Protein AF-A0A7K7X9T5-F1 (afdb_monomer)

pLDDT: mean 79.3, std 20.14, range [43.0, 97.88]

Mean predicted aligned error: 15.98 Å

Structure (mmCIF, N/CA/C/O backbone):
data_AF-A0A7K7X9T5-F1
#
_entry.id   AF-A0A7K7X9T5-F1
#
loop_
_atom_site.group_PDB
_atom_site.id
_atom_site.type_symbol
_atom_site.label_atom_id
_atom_site.label_alt_id
_atom_site.label_comp_id
_atom_site.label_asym_id
_atom_site.label_entity_id
_atom_site.label_seq_id
_atom_site.pdbx_PDB_ins_code
_atom_site.Cartn_x
_atom_site.Cartn_y
_atom_site.Cartn_z
_atom_site.occupancy
_atom_site.B_iso_or_equiv
_atom_site.auth_seq_id
_atom_site.auth_comp_id
_atom_site.auth_asym_id
_atom_site.auth_atom_id
_atom_site.pdbx_PDB_model_num
ATOM 1 N N . MET A 1 1 ? 36.206 27.275 -46.253 1.00 51.91 1 MET A N 1
ATOM 2 C CA . MET A 1 1 ? 35.692 26.929 -47.594 1.00 51.91 1 MET A CA 1
ATOM 3 C C . MET A 1 1 ? 36.854 26.524 -48.489 1.00 51.91 1 MET A C 1
ATOM 5 O O . MET A 1 1 ? 37.601 27.395 -48.911 1.00 51.91 1 MET A O 1
ATOM 9 N N . SER A 1 2 ? 37.006 25.228 -48.757 1.00 43.00 2 SER A N 1
ATOM 10 C CA . SER A 1 2 ? 37.817 24.680 -49.856 1.00 43.00 2 SER A CA 1
ATOM 11 C C . SER A 1 2 ? 37.441 23.204 -50.048 1.00 43.00 2 SER A C 1
ATOM 13 O O . SER A 1 2 ? 37.055 22.523 -49.101 1.00 43.00 2 SER A O 1
ATOM 15 N N . HIS A 1 3 ? 37.424 22.777 -51.306 1.00 44.22 3 HIS A N 1
ATOM 16 C CA . HIS A 1 3 ? 36.595 21.707 -51.860 1.00 44.22 3 HIS A CA 1
ATOM 17 C C . HIS A 1 3 ? 37.239 20.302 -51.840 1.00 44.22 3 HIS A C 1
ATOM 19 O O . HIS A 1 3 ? 38.438 20.175 -52.046 1.00 44.22 3 HIS A O 1
ATOM 25 N N . ILE A 1 4 ? 36.382 19.287 -51.630 1.00 55.69 4 ILE A N 1
ATOM 26 C CA . ILE A 1 4 ? 36.147 18.043 -52.413 1.00 55.69 4 ILE A CA 1
ATOM 27 C C . ILE A 1 4 ? 37.356 17.313 -53.032 1.00 55.69 4 ILE A C 1
ATOM 29 O O . ILE A 1 4 ? 37.997 17.886 -53.892 1.00 55.69 4 ILE A O 1
ATOM 33 N N . TYR A 1 5 ? 37.529 16.019 -52.706 1.00 44.41 5 TYR A N 1
ATOM 34 C CA . TYR A 1 5 ? 37.665 14.821 -53.585 1.00 44.41 5 TYR A CA 1
ATOM 35 C C . TYR A 1 5 ? 37.576 13.602 -52.627 1.00 44.41 5 TYR A C 1
ATOM 37 O O . TYR A 1 5 ? 38.261 13.580 -51.616 1.00 44.41 5 TYR A O 1
ATOM 45 N N . GLY A 1 6 ? 36.642 12.652 -52.720 1.00 53.09 6 GLY A N 1
ATOM 46 C CA . GLY A 1 6 ? 36.444 11.713 -53.820 1.00 53.09 6 GLY A CA 1
ATOM 47 C C . GLY A 1 6 ? 36.992 10.333 -53.415 1.00 53.09 6 GLY A C 1
ATOM 48 O O . GLY A 1 6 ? 38.154 10.046 -53.668 1.00 53.09 6 GLY A O 1
ATOM 49 N N . SER A 1 7 ? 36.176 9.475 -52.794 1.00 50.09 7 SER A N 1
ATOM 50 C CA . SER A 1 7 ? 36.513 8.061 -52.543 1.00 50.09 7 SER A CA 1
ATOM 51 C C . SER A 1 7 ? 35.313 7.161 -52.844 1.00 50.09 7 SER A C 1
ATOM 53 O O . SER A 1 7 ? 34.621 6.655 -51.967 1.00 50.09 7 SER A O 1
ATOM 55 N N . HIS A 1 8 ? 35.074 6.978 -54.141 1.00 55.81 8 HIS A N 1
ATOM 56 C CA . HIS A 1 8 ? 34.262 5.898 -54.687 1.00 55.81 8 HIS A CA 1
ATOM 57 C C . HIS A 1 8 ? 35.200 4.806 -55.197 1.00 55.81 8 HIS A C 1
ATOM 59 O O . HIS A 1 8 ? 35.822 5.003 -56.237 1.00 55.81 8 HIS A O 1
ATOM 65 N N . LEU A 1 9 ? 35.268 3.667 -54.506 1.00 54.19 9 LEU A N 1
ATOM 66 C CA . LEU A 1 9 ? 35.705 2.391 -55.077 1.00 54.19 9 LEU A CA 1
ATOM 67 C C . LEU A 1 9 ? 35.013 1.242 -54.327 1.00 54.19 9 LEU A C 1
ATOM 69 O O . LEU A 1 9 ? 35.483 0.776 -53.293 1.00 54.19 9 LEU A O 1
ATOM 73 N N . SER A 1 10 ? 33.891 0.776 -54.872 1.00 56.84 10 SER A N 1
ATOM 74 C CA . SER A 1 10 ? 33.422 -0.597 -54.681 1.00 56.84 10 SER A CA 1
ATOM 75 C C . SER A 1 10 ? 34.007 -1.460 -55.799 1.00 56.84 10 SER A C 1
ATOM 77 O O . SER A 1 10 ? 33.917 -1.053 -56.959 1.00 56.84 10 SER A O 1
ATOM 79 N N . PRO A 1 11 ? 34.515 -2.667 -55.518 1.00 56.00 11 PRO A N 1
ATOM 80 C CA . PRO A 1 11 ? 34.549 -3.714 -56.516 1.00 56.00 11 PRO A CA 1
ATOM 81 C C . PRO A 1 11 ? 33.487 -4.771 -56.214 1.00 56.00 11 PRO A C 1
ATOM 83 O O . PRO A 1 11 ? 33.342 -5.277 -55.103 1.00 56.00 11 PRO A O 1
ATOM 86 N N . LEU A 1 12 ? 32.743 -5.055 -57.275 1.00 56.09 12 LEU A N 1
ATOM 87 C CA . LEU A 1 12 ? 31.802 -6.144 -57.466 1.00 56.09 12 LEU A CA 1
ATOM 88 C C . LEU A 1 12 ? 32.351 -7.495 -56.989 1.00 56.09 12 LEU A C 1
ATOM 90 O O . LEU A 1 12 ? 33.453 -7.897 -57.352 1.00 56.09 12 LEU A O 1
ATOM 94 N N . GLY A 1 13 ? 31.506 -8.228 -56.270 1.00 46.56 13 GLY A N 1
ATOM 95 C CA . GLY A 1 13 ? 31.683 -9.640 -55.954 1.00 46.56 13 GLY A CA 1
ATOM 96 C C . GLY A 1 13 ? 30.331 -10.271 -55.628 1.00 46.56 13 GLY A C 1
ATOM 97 O O . GLY A 1 13 ? 30.022 -10.525 -54.471 1.00 46.56 13 GLY A O 1
ATOM 98 N N . SER A 1 14 ? 29.483 -10.458 -56.638 1.00 56.72 14 SER A N 1
ATOM 99 C CA . SER A 1 14 ? 28.307 -11.342 -56.564 1.00 56.72 14 SER A CA 1
ATOM 100 C C . SER A 1 14 ? 28.687 -12.737 -57.104 1.00 56.72 14 SER A C 1
ATOM 102 O O . SER A 1 14 ? 29.722 -12.862 -57.754 1.00 56.72 14 SER A O 1
ATOM 104 N N . PRO A 1 15 ? 27.807 -13.750 -57.050 1.00 55.78 15 PRO A N 1
ATOM 105 C CA . PRO A 1 15 ? 27.217 -14.393 -55.874 1.00 55.78 15 PRO A CA 1
ATOM 106 C C . PRO A 1 15 ? 27.409 -15.931 -55.941 1.00 55.78 15 PRO A C 1
ATOM 108 O O . PRO A 1 15 ? 27.305 -16.515 -57.017 1.00 55.78 15 PRO A O 1
ATOM 111 N N . SER A 1 16 ? 27.586 -16.624 -54.812 1.00 54.38 16 SER A N 1
ATOM 112 C CA . SER A 1 16 ? 27.506 -18.098 -54.795 1.00 54.38 16 SER A CA 1
ATOM 113 C C . SER A 1 16 ? 26.276 -18.563 -54.030 1.00 54.38 16 SER A C 1
ATOM 115 O O . SER A 1 16 ? 26.156 -18.397 -52.818 1.00 54.38 16 SER A O 1
ATOM 117 N N . MET A 1 17 ? 25.350 -19.122 -54.807 1.00 58.53 17 MET A N 1
ATOM 118 C CA . MET A 1 17 ? 24.132 -19.797 -54.393 1.00 58.53 17 MET A CA 1
ATOM 119 C C . MET A 1 17 ? 24.404 -21.008 -53.484 1.00 58.53 17 MET A C 1
ATOM 121 O O . MET A 1 17 ? 25.181 -21.887 -53.831 1.00 58.53 17 MET A O 1
ATOM 125 N N . VAL A 1 18 ? 23.656 -21.046 -52.378 1.00 54.28 18 VAL A N 1
ATOM 126 C CA . VAL A 1 18 ? 22.829 -22.168 -51.891 1.00 54.28 18 VAL A CA 1
ATOM 127 C C . VAL A 1 18 ? 23.478 -23.559 -51.784 1.00 54.28 18 VAL A C 1
ATOM 129 O O . VAL A 1 18 ? 23.628 -24.268 -52.771 1.00 54.28 18 VAL A O 1
ATOM 132 N N . TYR A 1 19 ? 23.607 -24.043 -50.543 1.00 54.06 19 TYR A N 1
ATOM 133 C CA . TYR A 1 19 ? 23.054 -25.360 -50.201 1.00 54.06 19 TYR A CA 1
ATOM 134 C C . TYR A 1 19 ? 22.575 -25.399 -48.742 1.00 54.06 19 TYR A C 1
ATOM 136 O O . TYR A 1 19 ? 23.348 -25.593 -47.806 1.00 54.06 19 TYR A O 1
ATOM 144 N N . LEU A 1 20 ? 21.269 -25.195 -48.561 1.00 60.06 20 LEU A N 1
ATOM 145 C CA . LEU A 1 20 ? 20.523 -25.701 -47.410 1.00 60.06 20 LEU A CA 1
ATOM 146 C C . LEU A 1 20 ? 20.321 -27.208 -47.599 1.00 60.06 20 LEU A C 1
ATOM 148 O O . LEU A 1 20 ? 19.834 -27.615 -48.654 1.00 60.06 20 LEU A O 1
ATOM 152 N N . PRO A 1 21 ? 20.501 -28.011 -46.545 1.00 49.56 21 PRO A N 1
ATOM 153 C CA . PRO A 1 21 ? 19.600 -29.115 -46.307 1.00 49.56 21 PRO A CA 1
ATOM 154 C C . PRO A 1 21 ? 18.803 -28.834 -45.037 1.00 49.56 21 PRO A C 1
ATOM 156 O O . PRO A 1 21 ? 19.339 -28.652 -43.944 1.00 49.56 21 PRO A O 1
ATOM 159 N N . ALA A 1 22 ? 17.488 -28.798 -45.227 1.00 57.09 22 ALA A N 1
ATOM 160 C CA . ALA A 1 22 ? 16.498 -28.868 -44.176 1.00 57.09 22 ALA A CA 1
ATOM 161 C C . ALA A 1 22 ? 16.772 -30.085 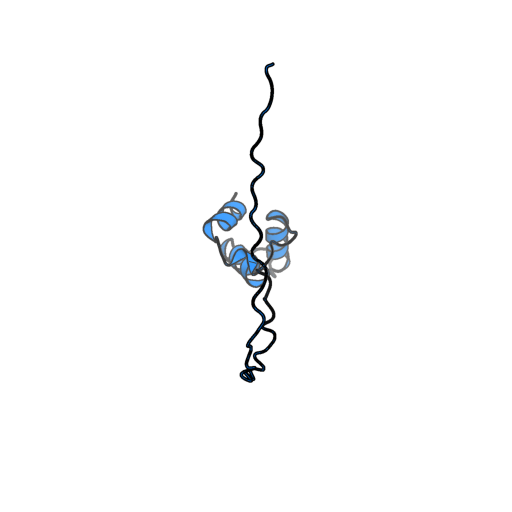-43.278 1.00 57.09 22 ALA A C 1
ATOM 163 O O . ALA A 1 22 ? 16.563 -31.227 -43.685 1.00 57.09 22 ALA A O 1
ATOM 164 N N . ALA A 1 23 ? 17.210 -29.840 -42.046 1.00 52.50 23 ALA A N 1
ATOM 165 C CA . ALA A 1 23 ? 17.050 -30.796 -40.966 1.00 52.50 23 ALA A CA 1
ATOM 166 C C . ALA A 1 23 ? 15.758 -30.433 -40.234 1.00 52.50 23 ALA A C 1
ATOM 168 O O . ALA A 1 23 ? 15.646 -29.370 -39.621 1.00 52.50 23 ALA A O 1
ATOM 169 N N . LEU A 1 24 ? 14.770 -31.317 -40.362 1.00 56.78 24 LEU A N 1
ATOM 170 C CA . LEU A 1 24 ? 13.542 -31.313 -39.587 1.00 56.78 24 LEU A CA 1
ATOM 171 C C . LEU A 1 24 ? 13.870 -31.287 -38.087 1.00 56.78 24 LEU A C 1
ATOM 173 O O . LEU A 1 24 ? 14.141 -32.318 -37.480 1.00 56.78 24 LEU A O 1
ATOM 177 N N . GLY A 1 25 ? 13.819 -30.100 -37.493 1.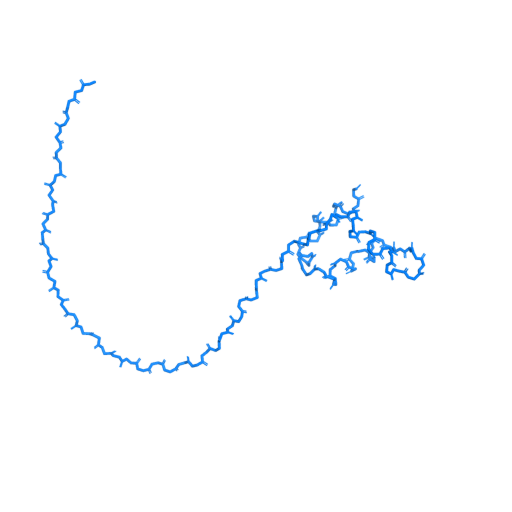00 49.88 25 GLY A N 1
ATOM 178 C CA . GLY A 1 25 ? 13.754 -29.908 -36.052 1.00 49.88 25 GLY A CA 1
ATOM 179 C C . GLY A 1 25 ? 12.306 -29.682 -35.645 1.00 49.88 25 GLY A C 1
ATOM 180 O O . GLY A 1 25 ? 11.859 -28.545 -35.534 1.00 49.88 25 GLY A O 1
ATOM 181 N N . PHE A 1 26 ? 11.561 -30.767 -35.457 1.00 58.75 26 PHE A N 1
ATOM 182 C CA . PHE A 1 26 ? 10.294 -30.738 -34.738 1.00 58.75 26 PHE A CA 1
ATOM 183 C C . PHE A 1 26 ? 10.554 -30.264 -33.301 1.00 58.75 26 PHE A C 1
ATOM 185 O O . PHE A 1 26 ? 11.190 -30.968 -32.520 1.00 58.75 26 PHE A O 1
ATOM 192 N N . ALA A 1 27 ? 10.047 -29.085 -32.949 1.00 59.28 27 ALA A N 1
ATOM 193 C CA . ALA A 1 27 ? 9.823 -28.698 -31.563 1.00 59.28 27 ALA A CA 1
ATOM 194 C C . ALA A 1 27 ? 8.492 -27.933 -31.470 1.00 59.28 27 ALA A C 1
ATOM 196 O O . ALA A 1 27 ? 8.443 -26.747 -31.800 1.00 59.28 27 ALA A O 1
ATOM 197 N N . PRO A 1 28 ? 7.397 -28.571 -31.018 1.00 60.78 28 PRO A N 1
ATOM 198 C CA . PRO A 1 28 ? 6.219 -27.865 -30.548 1.00 60.78 28 PRO A CA 1
ATOM 199 C C . PRO A 1 28 ? 6.537 -27.397 -29.124 1.00 60.78 28 PRO A C 1
ATOM 201 O O . PRO A 1 28 ? 6.188 -28.034 -28.137 1.00 60.78 28 PRO A O 1
ATOM 204 N N . GLY A 1 29 ? 7.313 -26.324 -29.011 1.00 53.38 29 GLY A N 1
ATOM 205 C CA . GLY A 1 29 ? 7.648 -25.715 -27.729 1.00 53.38 29 GLY A CA 1
ATOM 206 C C . GLY A 1 29 ? 6.752 -24.512 -27.523 1.00 53.38 29 GLY A C 1
ATOM 207 O O . GLY A 1 29 ? 6.962 -23.503 -28.182 1.00 53.38 29 GLY A O 1
ATOM 208 N N . GLY A 1 30 ? 5.735 -24.668 -26.675 1.00 54.00 30 GLY A N 1
ATOM 209 C CA . GLY A 1 30 ? 4.642 -23.732 -26.439 1.00 54.00 30 GLY A CA 1
ATOM 210 C C . GLY A 1 30 ? 5.005 -22.251 -26.504 1.00 54.00 30 GLY A C 1
ATOM 211 O O . GLY A 1 30 ? 6.078 -21.824 -26.081 1.00 54.00 30 GLY A O 1
ATOM 212 N N . ALA A 1 31 ? 4.039 -21.465 -26.977 1.00 57.19 31 ALA A N 1
ATOM 213 C CA . ALA A 1 31 ? 3.934 -20.055 -26.660 1.00 57.19 31 ALA A CA 1
ATOM 214 C C . ALA A 1 31 ? 4.062 -19.886 -25.136 1.00 57.19 31 ALA A C 1
ATOM 216 O O . ALA A 1 31 ? 3.077 -19.955 -24.406 1.00 57.19 31 ALA A O 1
ATOM 217 N N . MET A 1 32 ? 5.289 -19.706 -24.642 1.00 55.94 32 MET A N 1
ATOM 218 C CA . MET A 1 32 ? 5.511 -19.120 -23.337 1.00 55.94 32 MET A CA 1
ATOM 219 C C . MET A 1 32 ? 4.952 -17.720 -23.479 1.00 55.94 32 MET A C 1
ATOM 221 O O . MET A 1 32 ? 5.563 -16.860 -24.115 1.00 55.94 32 MET A O 1
ATOM 225 N N . SER A 1 33 ? 3.742 -17.525 -22.963 1.00 59.84 33 SER A N 1
ATOM 226 C CA . SER A 1 33 ? 3.207 -16.210 -22.676 1.00 59.84 33 SER A CA 1
ATOM 227 C C . SER A 1 33 ? 4.327 -15.473 -21.953 1.00 59.84 33 SER A C 1
ATOM 229 O O . SER A 1 33 ? 4.646 -15.811 -20.813 1.00 59.84 33 SER A O 1
ATOM 231 N N . ARG A 1 34 ? 5.006 -14.545 -22.640 1.00 61.19 34 ARG A N 1
ATOM 232 C CA . ARG A 1 34 ? 5.866 -13.576 -21.971 1.00 61.19 34 ARG A CA 1
ATOM 233 C C . ARG A 1 34 ? 4.917 -12.871 -21.021 1.00 61.19 34 ARG A C 1
ATOM 235 O O . ARG A 1 34 ? 4.080 -12.096 -21.466 1.00 61.19 34 ARG A O 1
ATOM 242 N N . GLN A 1 35 ? 4.940 -13.261 -19.752 1.00 66.31 35 GLN A N 1
ATOM 243 C CA . GLN A 1 35 ? 4.235 -12.521 -18.729 1.00 66.31 35 GLN A CA 1
ATOM 244 C C . GLN A 1 35 ? 4.948 -11.181 -18.701 1.00 66.31 35 GLN A C 1
ATOM 246 O O . GLN A 1 35 ? 6.124 -11.116 -18.336 1.00 66.31 35 GLN A O 1
ATOM 251 N N . ASP A 1 36 ? 4.285 -10.154 -19.228 1.00 74.88 36 ASP A N 1
ATOM 252 C CA . ASP A 1 36 ? 4.810 -8.803 -19.162 1.00 74.88 36 ASP A CA 1
ATOM 253 C C . ASP A 1 36 ? 5.183 -8.514 -17.704 1.00 74.88 36 ASP A C 1
ATOM 255 O O . ASP A 1 36 ? 4.446 -8.916 -16.792 1.00 74.88 36 ASP A O 1
ATOM 259 N N . PRO A 1 37 ? 6.342 -7.880 -17.459 1.00 79.69 37 PRO A N 1
ATOM 260 C CA . PRO A 1 37 ? 6.763 -7.591 -16.102 1.00 79.69 37 PRO A CA 1
ATOM 261 C C . PRO A 1 37 ? 5.650 -6.814 -15.389 1.00 79.69 37 PRO A C 1
ATOM 263 O O . PRO A 1 37 ? 5.001 -5.969 -16.022 1.00 79.69 37 PRO A O 1
ATOM 266 N N . PRO A 1 38 ? 5.416 -7.076 -14.089 1.00 85.62 38 PRO A N 1
ATOM 267 C CA . PRO A 1 38 ? 4.412 -6.358 -13.323 1.00 85.62 38 PRO A CA 1
ATOM 268 C C . PRO A 1 38 ? 4.569 -4.853 -13.534 1.00 85.62 38 PRO A C 1
ATOM 270 O O . PRO A 1 38 ? 5.657 -4.307 -13.359 1.00 85.62 38 PRO A O 1
ATOM 273 N N . GLN A 1 39 ? 3.498 -4.186 -13.954 1.00 90.12 39 GLN A N 1
ATOM 274 C CA . GLN A 1 39 ? 3.527 -2.752 -14.220 1.00 90.12 39 GLN A CA 1
ATOM 275 C C . GLN A 1 39 ? 3.107 -1.964 -12.984 1.00 90.12 39 GLN A C 1
ATOM 277 O O . GLN A 1 39 ? 2.317 -2.432 -12.160 1.00 90.12 39 GLN A O 1
ATOM 282 N N . LYS A 1 40 ? 3.620 -0.735 -12.875 1.00 91.00 40 LYS A N 1
ATOM 283 C CA . LYS A 1 40 ? 3.247 0.173 -11.794 1.00 91.00 40 LYS A CA 1
ATOM 284 C C . LYS A 1 40 ? 1.741 0.464 -11.856 1.00 91.00 40 LYS A C 1
ATOM 286 O O . LYS A 1 40 ? 1.275 0.961 -12.882 1.00 91.00 40 LYS A O 1
ATOM 291 N N . PRO A 1 41 ? 0.986 0.227 -10.771 1.00 92.88 41 PRO A N 1
ATOM 292 C CA . PRO A 1 41 ? -0.438 0.533 -10.746 1.00 92.88 41 PRO A CA 1
ATOM 293 C C . PRO A 1 41 ? -0.708 2.035 -10.932 1.00 92.88 41 PRO A C 1
ATOM 295 O O . PRO A 1 41 ? 0.086 2.859 -10.464 1.00 92.88 41 PRO A O 1
ATOM 298 N N . PRO A 1 42 ? -1.851 2.423 -11.526 1.00 95.12 42 PRO A N 1
ATOM 299 C CA . PRO A 1 42 ? -2.250 3.820 -11.705 1.00 95.12 42 PRO A CA 1
ATOM 300 C C . PRO A 1 42 ? -2.802 4.436 -10.404 1.00 95.12 42 PRO A C 1
ATOM 302 O O . PRO A 1 42 ? -3.804 5.146 -10.410 1.00 95.12 42 PRO A O 1
ATOM 305 N N . TYR A 1 43 ? -2.158 4.156 -9.270 1.00 96.31 43 TYR A N 1
ATOM 306 C CA . TYR A 1 43 ? -2.558 4.634 -7.950 1.00 96.31 43 TYR A CA 1
ATOM 307 C C . TYR A 1 43 ? -1.390 5.341 -7.267 1.00 96.31 43 TYR A C 1
ATOM 309 O O . TYR A 1 43 ? -0.251 4.872 -7.286 1.00 96.31 43 TYR A O 1
ATOM 317 N N . SER A 1 44 ? -1.672 6.486 -6.645 1.00 97.00 44 SER A N 1
ATOM 318 C CA . SER A 1 44 ? -0.712 7.153 -5.766 1.00 97.00 44 SER A CA 1
ATOM 319 C C . SER A 1 44 ? -0.563 6.381 -4.452 1.00 97.00 44 SER A C 1
ATOM 321 O O . SER A 1 44 ? -1.445 5.613 -4.065 1.00 97.00 44 SER A O 1
ATOM 323 N N . TYR A 1 45 ? 0.522 6.622 -3.715 1.00 96.94 45 TYR A N 1
ATOM 324 C CA . TYR A 1 45 ? 0.717 6.014 -2.395 1.00 96.94 45 TYR A CA 1
ATOM 325 C C . TYR A 1 45 ? -0.422 6.344 -1.418 1.00 96.94 45 TYR A C 1
ATOM 327 O O . TYR A 1 45 ? -0.881 5.459 -0.704 1.00 96.94 45 TYR A O 1
ATOM 335 N N . ILE A 1 46 ? -0.963 7.567 -1.464 1.00 97.25 46 ILE A N 1
ATOM 336 C CA . ILE A 1 46 ? -2.138 7.965 -0.669 1.00 97.25 46 ILE A CA 1
ATOM 337 C C . ILE A 1 46 ? -3.355 7.103 -1.026 1.00 97.25 46 ILE A C 1
ATOM 339 O 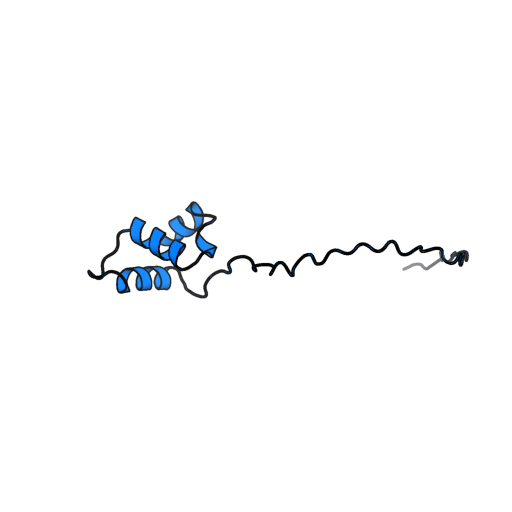O . ILE A 1 46 ? -4.061 6.638 -0.135 1.00 97.25 46 ILE A O 1
ATOM 343 N N . ALA A 1 47 ? -3.589 6.847 -2.318 1.00 97.69 47 ALA A N 1
ATOM 344 C CA . ALA A 1 47 ? -4.684 5.983 -2.752 1.00 97.69 47 ALA A CA 1
ATOM 345 C C . ALA A 1 47 ? -4.485 4.534 -2.279 1.00 97.69 47 ALA A C 1
ATOM 347 O O . ALA A 1 47 ? -5.436 3.914 -1.810 1.00 97.69 47 ALA A O 1
ATOM 348 N N . LEU A 1 48 ? -3.255 4.011 -2.338 1.00 97.25 48 LEU A N 1
ATOM 349 C CA . LEU A 1 48 ? -2.921 2.676 -1.832 1.00 97.25 48 LEU A CA 1
ATOM 350 C C . LE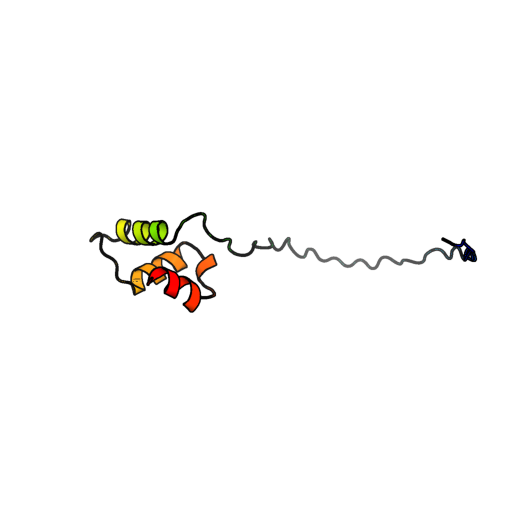U A 1 48 ? -3.178 2.553 -0.322 1.00 97.25 48 LEU A C 1
ATOM 352 O O . LEU A 1 48 ? -3.834 1.606 0.109 1.00 97.25 48 LEU A O 1
ATOM 356 N N . ILE A 1 49 ? -2.728 3.534 0.467 1.00 97.44 49 ILE A N 1
ATOM 357 C CA . ILE A 1 49 ? -2.954 3.588 1.919 1.00 97.44 49 ILE A CA 1
ATOM 358 C C . ILE A 1 49 ? -4.454 3.672 2.227 1.00 97.44 49 ILE A C 1
ATOM 360 O O . ILE A 1 49 ? -4.958 2.928 3.066 1.00 97.44 49 ILE A O 1
ATOM 364 N N . ALA A 1 50 ? -5.190 4.531 1.517 1.00 97.81 50 ALA A N 1
ATOM 365 C CA . ALA A 1 50 ? -6.631 4.670 1.698 1.00 97.81 50 ALA A CA 1
ATOM 366 C C . ALA A 1 50 ? -7.385 3.371 1.375 1.00 97.81 50 ALA A C 1
ATOM 368 O O . ALA A 1 50 ? -8.332 3.027 2.080 1.00 97.81 50 ALA A O 1
ATOM 369 N N . MET A 1 51 ? -6.973 2.634 0.338 1.00 97.62 51 MET A N 1
ATOM 370 C CA . MET A 1 51 ? -7.549 1.323 0.023 1.00 97.62 51 MET A CA 1
ATOM 371 C C . MET A 1 51 ? -7.263 0.298 1.125 1.00 97.62 51 MET A C 1
ATOM 373 O O . MET A 1 51 ? -8.192 -0.383 1.549 1.00 97.62 51 MET A O 1
ATOM 377 N N . ALA A 1 52 ? -6.029 0.246 1.639 1.00 97.50 52 ALA A N 1
ATOM 378 C CA . ALA A 1 52 ? -5.661 -0.653 2.735 1.00 97.50 52 ALA A CA 1
ATOM 379 C C . ALA A 1 52 ? -6.497 -0.393 4.001 1.00 97.50 52 ALA A C 1
ATOM 381 O O . ALA A 1 52 ? -6.969 -1.326 4.644 1.00 97.50 52 ALA A O 1
ATOM 382 N N . ILE A 1 53 ? -6.718 0.884 4.340 1.00 97.38 53 ILE A N 1
ATOM 383 C CA . ILE A 1 53 ? -7.545 1.287 5.486 1.00 97.38 53 ILE A CA 1
ATOM 384 C C . ILE A 1 53 ? -9.011 0.896 5.275 1.00 97.38 53 ILE A C 1
ATOM 386 O O . ILE A 1 53 ? -9.636 0.377 6.194 1.00 97.38 53 ILE A O 1
ATOM 390 N N . LYS A 1 54 ? -9.566 1.136 4.080 1.00 96.75 54 LYS A N 1
ATOM 391 C CA . LYS A 1 54 ? -10.974 0.835 3.768 1.00 96.75 54 LYS A CA 1
ATOM 392 C C . LYS A 1 54 ? -11.293 -0.658 3.796 1.00 96.75 54 LYS A C 1
ATOM 394 O O . LYS A 1 54 ? -12.424 -1.019 4.096 1.00 96.75 54 LYS A O 1
ATOM 399 N N . GLU A 1 55 ? -10.327 -1.500 3.446 1.00 95.25 55 GLU A N 1
ATOM 400 C CA . GLU A 1 55 ? -10.497 -2.955 3.421 1.00 95.25 55 GLU A CA 1
ATOM 401 C C . GLU A 1 55 ? -10.360 -3.589 4.813 1.00 95.25 55 GLU A C 1
ATOM 403 O O . GLU A 1 55 ? -10.851 -4.692 5.046 1.00 95.25 55 GLU A O 1
ATOM 408 N N . ALA A 1 56 ? -9.742 -2.882 5.765 1.00 95.06 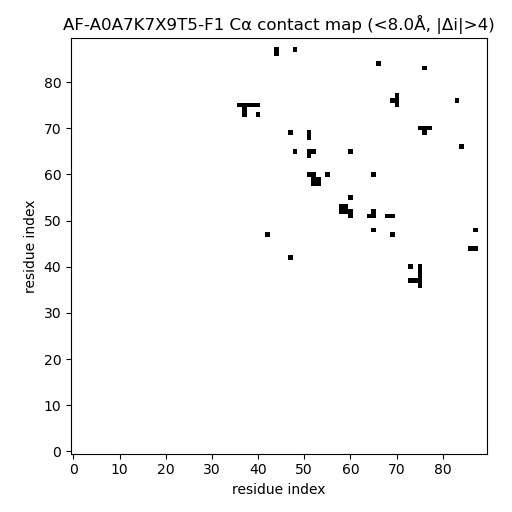56 ALA A N 1
ATOM 409 C CA . ALA A 1 56 ? -9.640 -3.338 7.142 1.00 95.06 56 ALA A CA 1
ATOM 410 C C . ALA A 1 56 ? -10.991 -3.199 7.879 1.00 95.06 56 ALA A C 1
ATOM 412 O O . ALA A 1 56 ? -11.608 -2.131 7.834 1.00 95.06 56 ALA A O 1
ATOM 413 N N . PRO A 1 57 ? -11.432 -4.221 8.641 1.00 92.81 57 PRO A N 1
ATOM 414 C CA . PRO A 1 57 ? -12.742 -4.221 9.303 1.0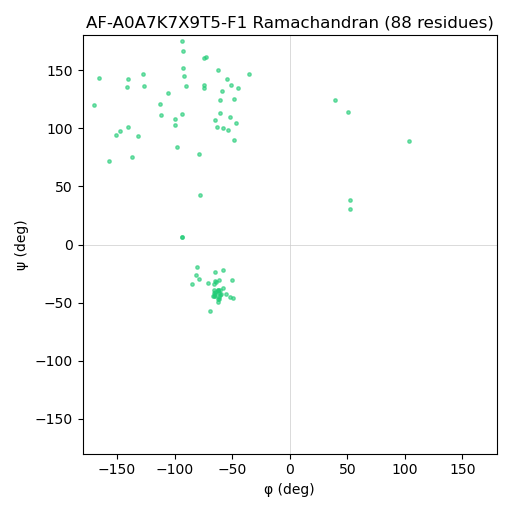0 92.81 57 PRO A CA 1
ATOM 415 C C . PRO A 1 57 ? -12.905 -3.085 10.325 1.00 92.81 57 PRO A C 1
ATOM 417 O O . PRO A 1 57 ? -14.001 -2.563 10.507 1.00 92.81 57 PRO A O 1
ATOM 420 N N . GLU A 1 58 ? -11.812 -2.662 10.962 1.00 94.69 58 GLU A N 1
ATOM 421 C CA . GLU A 1 58 ? -11.812 -1.581 11.955 1.00 94.69 58 GLU A CA 1
ATOM 422 C C . GLU A 1 58 ? -11.499 -0.198 11.361 1.00 94.69 58 GLU A C 1
ATOM 424 O O . GLU A 1 58 ? -11.307 0.761 12.111 1.00 94.69 58 GLU A O 1
ATOM 429 N N . GLN A 1 59 ? -11.391 -0.079 10.030 1.00 93.69 59 GLN A N 1
ATOM 430 C CA . GLN A 1 59 ? -10.891 1.127 9.347 1.00 93.69 59 GLN A CA 1
ATOM 431 C C . GLN A 1 59 ? -9.535 1.601 9.893 1.00 93.69 59 GLN A C 1
ATOM 433 O O . GLN A 1 59 ? -9.215 2.791 9.930 1.00 93.69 59 GLN A O 1
ATOM 438 N N . LYS A 1 60 ? -8.733 0.648 10.365 1.00 94.38 60 LYS A N 1
ATOM 439 C CA . LYS A 1 60 ? -7.402 0.847 10.926 1.00 94.38 60 LYS A CA 1
ATOM 440 C C . LYS A 1 60 ? -6.529 -0.297 10.453 1.00 94.38 60 LYS A C 1
ATOM 442 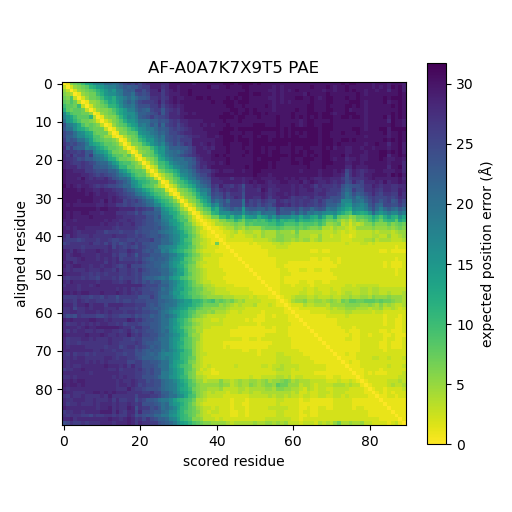O O . LYS A 1 60 ? -6.932 -1.454 10.491 1.00 94.38 60 LYS A O 1
ATOM 447 N N . VAL A 1 61 ? -5.322 0.033 10.020 1.00 97.06 61 VAL A N 1
ATOM 448 C CA . VAL A 1 61 ? -4.335 -0.943 9.568 1.00 97.06 61 VAL A CA 1
ATOM 449 C C . VAL A 1 61 ? -2.96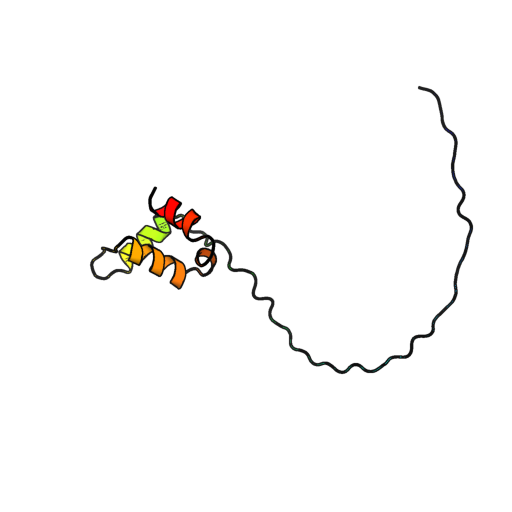4 -0.509 10.064 1.00 97.06 61 VAL A C 1
ATOM 451 O O . VAL A 1 61 ? -2.656 0.681 10.138 1.00 97.06 61 VAL A O 1
ATOM 454 N N . THR A 1 62 ? -2.146 -1.477 10.461 1.00 97.88 62 THR A N 1
ATOM 455 C CA . THR A 1 62 ? -0.769 -1.205 10.878 1.00 97.88 62 THR A CA 1
ATOM 456 C C . THR A 1 62 ? 0.100 -0.901 9.661 1.00 97.88 62 THR A C 1
ATOM 458 O O . THR A 1 62 ? -0.219 -1.297 8.541 1.00 97.88 62 THR A O 1
ATOM 461 N N . LEU A 1 63 ? 1.251 -0.260 9.868 1.00 97.38 63 LEU A N 1
ATOM 462 C CA . LEU A 1 63 ? 2.208 -0.003 8.788 1.00 97.38 63 LEU A CA 1
ATOM 463 C C . LEU A 1 63 ? 2.630 -1.295 8.062 1.00 97.38 63 LEU A C 1
ATOM 465 O O . LEU A 1 63 ? 2.662 -1.337 6.836 1.00 97.38 63 LEU A O 1
ATOM 469 N N . SER A 1 64 ? 2.878 -2.368 8.820 1.00 97.56 64 SER A N 1
ATOM 470 C CA . SER A 1 64 ? 3.165 -3.695 8.259 1.00 97.56 64 SER A CA 1
ATOM 471 C C . SER A 1 64 ? 1.984 -4.240 7.446 1.00 97.56 64 SER A C 1
ATOM 473 O O . SER A 1 64 ? 2.180 -4.780 6.361 1.00 97.56 64 SER A O 1
ATOM 475 N N . GLY A 1 65 ? 0.749 -4.033 7.917 1.00 97.38 65 GLY A N 1
ATOM 476 C CA . GLY A 1 65 ? -0.461 -4.413 7.186 1.00 97.38 65 GLY A CA 1
ATOM 477 C C . GLY A 1 65 ? -0.615 -3.678 5.852 1.00 97.38 65 GLY A C 1
ATOM 478 O O . GLY A 1 65 ? -0.969 -4.303 4.858 1.00 97.38 65 GLY A O 1
ATOM 479 N N . ILE A 1 66 ? -0.266 -2.386 5.790 1.00 97.56 66 ILE A N 1
ATOM 480 C CA . ILE A 1 66 ? -0.237 -1.625 4.528 1.00 97.56 66 ILE A CA 1
ATOM 481 C C . ILE A 1 66 ? 0.775 -2.246 3.560 1.00 97.56 66 ILE A C 1
ATOM 483 O O . ILE A 1 66 ? 0.489 -2.379 2.373 1.00 97.56 66 ILE A O 1
ATOM 487 N N . TYR A 1 67 ? 1.950 -2.653 4.054 1.00 97.81 67 TYR A N 1
ATOM 488 C CA . TYR A 1 67 ? 2.966 -3.283 3.211 1.00 97.81 67 TYR A CA 1
ATOM 489 C C . TYR A 1 67 ? 2.471 -4.595 2.602 1.00 97.81 67 TYR A C 1
ATOM 491 O O . TYR A 1 67 ? 2.642 -4.795 1.401 1.00 97.81 67 TYR A O 1
ATOM 499 N N . GLN A 1 68 ? 1.854 -5.459 3.414 1.00 97.38 68 GLN A N 1
ATOM 500 C CA . GLN A 1 68 ? 1.298 -6.733 2.949 1.00 97.38 68 GLN A CA 1
ATOM 501 C C . GLN A 1 68 ? 0.180 -6.507 1.931 1.00 97.38 68 GLN A C 1
ATOM 503 O O . GLN A 1 68 ? 0.267 -7.003 0.815 1.00 97.38 68 GLN A O 1
ATOM 508 N N . PHE A 1 69 ? -0.783 -5.638 2.251 1.00 97.06 69 PHE A N 1
ATOM 509 C CA . PHE A 1 69 ? -1.885 -5.296 1.352 1.00 97.06 69 PHE A CA 1
ATOM 510 C C . PHE A 1 69 ? -1.408 -4.861 -0.044 1.00 97.06 69 PHE A C 1
ATOM 512 O O . PHE A 1 69 ? -1.952 -5.293 -1.061 1.00 97.06 69 PHE A O 1
ATOM 519 N N . ILE A 1 70 ? -0.385 -4.001 -0.101 1.00 96.94 70 ILE A N 1
ATOM 520 C CA . ILE A 1 70 ? 0.162 -3.508 -1.369 1.00 96.94 70 ILE A CA 1
ATOM 521 C C . ILE A 1 70 ? 0.842 -4.640 -2.153 1.00 96.94 70 ILE A C 1
ATOM 523 O O . ILE 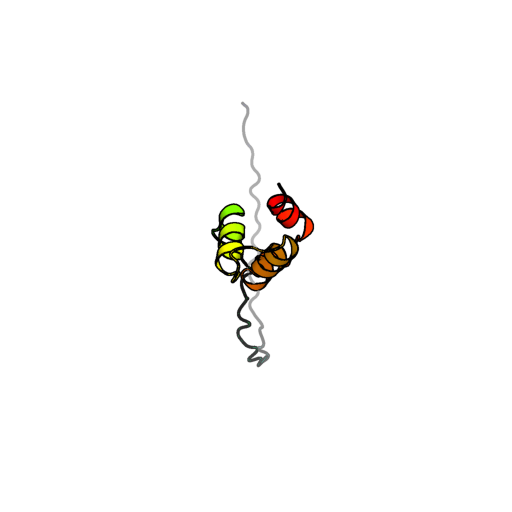A 1 70 ? 0.619 -4.735 -3.359 1.00 96.94 70 ILE A O 1
ATOM 527 N N . MET A 1 71 ? 1.646 -5.488 -1.501 1.00 96.12 71 MET A N 1
ATOM 528 C CA . MET A 1 71 ? 2.337 -6.605 -2.166 1.00 96.12 71 MET A CA 1
ATOM 529 C C . MET A 1 71 ? 1.351 -7.659 -2.690 1.00 96.12 71 MET A C 1
ATOM 531 O O . MET A 1 71 ? 1.492 -8.102 -3.829 1.00 96.12 71 MET A O 1
ATOM 535 N N . ASP A 1 72 ? 0.319 -7.983 -1.910 1.00 96.19 72 ASP A N 1
ATOM 536 C CA . ASP A 1 72 ? -0.686 -8.991 -2.263 1.00 96.19 72 ASP A CA 1
ATOM 537 C C . ASP A 1 72 ? -1.523 -8.570 -3.480 1.00 96.19 72 ASP A C 1
ATOM 539 O O . ASP A 1 72 ? -1.844 -9.381 -4.349 1.00 96.19 72 ASP A O 1
ATOM 543 N N . ARG A 1 73 ? -1.871 -7.281 -3.569 1.00 95.19 73 ARG A N 1
ATOM 544 C CA . ARG A 1 73 ? -2.704 -6.729 -4.652 1.00 95.19 73 ARG A CA 1
ATOM 545 C C . ARG A 1 73 ? -1.914 -6.363 -5.898 1.00 95.19 73 ARG A C 1
ATOM 547 O O . ARG A 1 73 ? -2.446 -6.436 -7.005 1.00 95.19 73 ARG A O 1
ATOM 554 N N . PHE A 1 74 ? -0.678 -5.909 -5.727 1.00 94.94 74 PHE A N 1
ATOM 555 C CA . PHE A 1 74 ? 0.100 -5.299 -6.795 1.00 94.94 74 PHE A CA 1
ATOM 556 C C . PHE A 1 74 ? 1.501 -5.906 -6.847 1.00 94.94 74 PHE A C 1
ATOM 558 O O . PHE A 1 74 ? 2.425 -5.394 -6.205 1.00 94.94 74 PHE A O 1
ATOM 565 N N . PRO A 1 75 ? 1.700 -6.943 -7.686 1.00 93.94 75 PRO A N 1
ATOM 566 C CA . PRO A 1 75 ? 2.964 -7.660 -7.741 1.00 93.94 75 PRO A CA 1
ATOM 567 C C . PRO A 1 75 ? 4.188 -6.794 -8.061 1.00 93.94 75 PRO A C 1
ATOM 569 O O . PRO A 1 75 ? 5.295 -7.159 -7.676 1.00 93.94 75 PRO A O 1
ATOM 572 N N . PHE A 1 76 ? 3.984 -5.626 -8.682 1.00 94.50 76 PHE A N 1
ATOM 573 C CA . PHE A 1 76 ? 5.001 -4.593 -8.912 1.00 94.50 76 PHE A CA 1
ATOM 574 C C . PHE A 1 76 ? 5.792 -4.202 -7.653 1.00 94.50 76 PHE A C 1
ATOM 576 O O . PHE A 1 76 ? 6.959 -3.838 -7.757 1.00 94.50 76 PHE A O 1
ATOM 583 N N . TYR A 1 77 ? 5.188 -4.288 -6.466 1.00 95.38 77 TYR A N 1
ATOM 584 C CA . TYR A 1 77 ? 5.822 -3.885 -5.208 1.00 95.38 77 TYR A CA 1
ATOM 585 C C . TYR A 1 77 ? 6.533 -5.029 -4.458 1.00 95.38 77 TYR A C 1
ATOM 587 O O . TYR A 1 77 ? 7.008 -4.814 -3.340 1.00 95.38 77 TYR A O 1
ATOM 595 N N . HIS A 1 78 ? 6.650 -6.233 -5.036 1.00 94.69 78 HIS A N 1
ATOM 596 C CA . HIS A 1 78 ? 7.458 -7.306 -4.431 1.00 94.69 78 HIS A CA 1
ATOM 597 C C . HIS A 1 78 ? 8.948 -6.960 -4.393 1.00 94.69 78 HIS A C 1
ATOM 599 O O . HIS A 1 78 ? 9.637 -7.300 -3.426 1.00 94.69 78 HIS A O 1
ATOM 605 N N . ASP A 1 79 ? 9.412 -6.239 -5.410 1.00 91.75 79 ASP A N 1
ATOM 606 C CA . ASP A 1 79 ? 10.787 -5.784 -5.534 1.00 91.75 79 ASP A CA 1
ATOM 607 C C . ASP A 1 79 ? 10.966 -4.379 -4.944 1.00 91.75 79 ASP A C 1
ATOM 609 O O . ASP A 1 79 ? 10.011 -3.657 -4.651 1.00 91.75 79 ASP A O 1
ATOM 613 N N . ASN A 1 80 ? 12.226 -3.979 -4.743 1.00 92.56 80 ASN A N 1
ATOM 614 C CA . ASN A 1 80 ? 12.594 -2.645 -4.251 1.00 92.56 80 ASN A CA 1
ATOM 615 C C . ASN A 1 80 ? 11.869 -2.234 -2.945 1.00 92.56 80 ASN A C 1
ATOM 617 O O . ASN A 1 80 ? 11.504 -1.074 -2.755 1.00 92.56 80 ASN A O 1
ATOM 621 N N . LYS A 1 81 ? 11.673 -3.183 -2.014 1.00 92.94 81 LYS A N 1
ATOM 622 C CA . LYS A 1 81 ? 10.886 -2.972 -0.781 1.00 92.94 81 LYS A CA 1
ATOM 623 C C . LYS A 1 81 ? 11.281 -1.714 -0.015 1.00 92.94 81 LYS A C 1
ATOM 625 O O . LYS A 1 81 ? 10.423 -0.924 0.357 1.00 92.94 81 LYS A O 1
ATOM 630 N N . GLN A 1 82 ? 12.578 -1.481 0.164 1.00 95.69 82 GLN A N 1
ATOM 631 C CA . GLN A 1 82 ? 13.073 -0.326 0.911 1.00 95.69 82 GLN A CA 1
ATOM 632 C C . GLN A 1 82 ? 12.648 1.019 0.299 1.00 95.69 82 GLN A C 1
ATOM 634 O O . GLN A 1 82 ? 12.313 1.935 1.050 1.00 95.69 82 GLN A O 1
ATOM 639 N N . GLY A 1 83 ? 12.644 1.143 -1.034 1.00 96.25 83 GLY A N 1
ATOM 640 C CA . GLY A 1 83 ? 12.362 2.403 -1.719 1.00 96.25 83 GLY A CA 1
ATOM 641 C C . GLY A 1 83 ? 10.906 2.817 -1.561 1.00 96.25 83 GLY A C 1
ATOM 642 O O . GLY A 1 83 ? 10.616 3.878 -1.007 1.00 96.25 83 GLY A O 1
ATOM 643 N N . TRP A 1 84 ? 9.977 1.953 -1.970 1.00 95.81 84 TRP A N 1
ATOM 644 C CA . TRP A 1 84 ? 8.554 2.279 -1.877 1.00 95.81 84 TRP A CA 1
ATOM 645 C C . TRP A 1 84 ? 8.049 2.284 -0.430 1.00 95.81 84 TRP A C 1
ATOM 647 O O . TRP A 1 84 ? 7.220 3.125 -0.092 1.00 95.81 84 TRP A O 1
ATOM 657 N N . GLN A 1 85 ? 8.576 1.433 0.463 1.00 97.56 85 GLN A N 1
ATOM 658 C CA . GLN A 1 85 ? 8.207 1.496 1.884 1.00 97.56 85 GLN A CA 1
ATOM 659 C C . GLN A 1 85 ? 8.648 2.812 2.522 1.00 97.56 85 GLN A C 1
ATOM 661 O O . GLN A 1 85 ? 7.959 3.310 3.410 1.00 97.56 85 GLN A O 1
ATOM 666 N N . ASN A 1 86 ? 9.767 3.396 2.077 1.00 97.81 86 ASN A N 1
ATOM 667 C CA . ASN A 1 86 ? 10.166 4.728 2.514 1.00 97.81 86 ASN A CA 1
ATOM 668 C C . ASN A 1 86 ? 9.176 5.797 2.050 1.00 97.81 86 ASN A C 1
ATOM 670 O O . ASN A 1 86 ? 8.781 6.635 2.851 1.00 97.81 86 ASN A O 1
ATOM 674 N N . SER A 1 87 ? 8.710 5.719 0.801 1.00 96.81 87 SER A N 1
ATOM 675 C CA . SER A 1 87 ? 7.674 6.621 0.286 1.00 96.81 87 SER A CA 1
ATOM 676 C C . SER A 1 87 ? 6.312 6.469 0.970 1.00 96.81 87 SER A C 1
ATOM 678 O O . SER A 1 87 ? 5.530 7.404 0.928 1.00 96.81 87 SER A O 1
ATOM 680 N N . ILE A 1 88 ? 6.011 5.316 1.579 1.00 96.81 88 ILE A N 1
ATOM 681 C CA . ILE A 1 88 ? 4.787 5.107 2.377 1.00 96.81 88 ILE A CA 1
ATOM 682 C C . ILE A 1 88 ? 4.910 5.719 3.781 1.00 96.81 88 ILE A C 1
ATOM 684 O O . ILE A 1 88 ? 3.901 6.081 4.378 1.00 96.81 88 ILE A O 1
ATOM 688 N N . ARG A 1 89 ? 6.129 5.789 4.334 1.00 96.75 89 ARG A N 1
ATOM 689 C CA . ARG A 1 89 ? 6.381 6.371 5.665 1.00 96.75 89 ARG A CA 1
ATOM 690 C C . ARG A 1 89 ? 6.481 7.896 5.655 1.00 96.75 89 ARG A C 1
ATOM 692 O O . ARG A 1 89 ? 6.299 8.489 6.714 1.00 96.75 89 ARG A O 1
ATOM 699 N N . HIS A 1 90 ? 6.870 8.476 4.520 1.00 94.94 90 HIS A N 1
ATOM 700 C CA . HIS A 1 90 ? 6.989 9.918 4.314 1.00 94.94 90 HIS A CA 1
ATOM 701 C C . HIS A 1 90 ? 5.620 10.538 4.043 1.00 94.94 90 HIS A C 1
ATOM 703 O O . HIS A 1 90 ? 5.304 11.535 4.725 1.00 94.94 90 HIS A O 1
#

Foldseek 3Di:
DDDDDDDDDDDDDDDDDDDDDDDDDDDPPDDPPPPPPFDDDPDDLVRLVQVLLVPDPVSDDDLVSSLVSCCVVGVNCPPPVVPVSVVNVD

Solvent-accessible surface area (backbone atoms only — not comparable to full-atom values): 6292 Å² total; per-residue (Å²): 142,85,82,89,86,89,87,88,82,85,82,91,82,84,83,88,82,82,84,84,79,90,73,90,75,89,70,96,69,72,88,70,73,76,74,72,74,65,63,81,69,101,60,54,69,69,53,53,51,52,50,42,24,68,73,27,95,78,62,56,65,52,75,68,51,44,54,49,50,46,36,76,75,35,66,48,52,68,56,67,51,71,61,59,55,48,65,70,73,106

Organism: NCBI:txid874463

Nearest PDB structures (foldseek):
  7yzf-assembly1_C  TM=1.002E+00  e=3.098E-06  Homo sapiens
  5x07-assembly4_L  TM=9.918E-01  e=5.146E-06  Homo sapiens
  7vox-assembly2_B  TM=9.966E-01  e=7.530E-06  Homo sapiens
  8vfz-assembly1_P  TM=9.860E-01  e=2.214E-05  Homo sapiens
  7tdw-assembly1_A  TM=9.797E-01  e=4.860E-03  Mus musculus

Secondary structure (DSSP, 8-state):
-----------------------------------PPPPPPS--HHHHHHHHHHHSTTS---HHHHHHHHHHH-GGGSS-HHHHHHHHH-

Radius of gyration: 29.87 Å; Cα contacts (8 Å, |Δi|>4): 33; chains: 1; bounding box: 51×58×69 Å

InterPro domains:
  IPR001766 Fork head domain [PF00250] (39-90)
  IPR001766 Fork head domain [PR00053] (40-53)
  IPR001766 Fork head domain [PR00053] (61-78)
  IPR001766 Fork head domain [PR00053] (84-90)
  IPR001766 Fork head domain [PS50039] (40-90)
  IPR001766 Fork head domain [SM00339] (38-90)
  IPR018122 Fork head domain conserved site1 [PS00657] (40-53)
  IPR030456 Fork head domain conserved site 2 [PS00658] (84-90)
  IPR036388 Winged helix-like DNA-binding domain superfamily [G3DSA:1.10.10.10] (29-90)
  IPR036390 Winged helix DNA-binding domain superfamily [SSF46785] (39-90)
  IPR050211 Forkhead box domain-containing protein [PTHR11829] (27-90)

Sequence (90 aa):
MSHIYGSHLSPLGSPSMVYLPAALGFAPGGAMSRQDPPQKPPYSYIALIAMAIKEAPEQKVTLSGIYQFIMDRFPFYHDNKQGWQNSIRH